Protein AF-A0A3S1UJZ9-F1 (afdb_monomer)

pLDDT: mean 85.03, std 18.76, range [37.75, 98.81]

Secondary structure (DSSP, 8-state):
-HHHHHHHHHHHHHHHHTT------PPPEEEEEEEHHHHHHHHHHHTSTTEEEEEEE-TT--TTT----HHHHHHHHH-SEEEE--TT--TTHHHHHHHHT--SEEEETTTT--PEEPPGGGS-GGGGSSTTPPPEE--GGGSHHHHHHHT-

Sequence (152 aa):
MLKSFRAALAMSVITLSAFATSSAFAAPLKVVASFTVIADFAKNVGGGDRVNITTIVGPDGDAHVYEPSPADAVAMAKADVVLVNGLHFEGFLQRLVDASATKAAIVTLTKGVMPIDFKPEFADADAAEGAGKTVTDPHAFQSIANARIYVK

Radius of gyration: 24.9 Å; Cα contacts (8 Å, |Δi|>4): 204; chains: 1; bounding box: 93×28×45 Å

Solvent-accessible surface area (backbone atoms only — not comparable to full-atom values): 8962 Å² total; per-residue (Å²): 115,72,68,61,54,51,52,53,52,53,50,54,52,54,58,54,62,72,64,61,69,74,81,76,76,74,78,48,46,34,33,34,17,54,30,53,71,61,36,51,50,50,46,65,72,45,67,53,81,52,42,44,78,47,57,67,30,48,86,97,52,59,54,71,78,48,76,85,51,76,66,50,27,54,49,46,42,66,22,59,31,35,41,36,61,42,69,74,41,55,71,48,48,68,65,44,48,63,73,24,65,43,82,35,52,76,43,55,37,48,69,87,58,85,78,50,64,53,54,79,93,75,49,57,78,78,65,60,80,55,83,90,58,76,52,59,53,50,68,54,70,81,36,70,77,43,40,55,54,55,73,106

Foldseek 3Di:
DVVVVVVVVVVVVVVVVVPPPPPPDDQAAQEEEAADVLLVLCCVLCPPRNHDYDYQQYPPGQQLPDDGDPVLLVSQQPHQAYEYQDLCRRVCPVVSCVSSVHPHHYDHQCVPPDWDFDDPVPDPPVNVPPPPDTRTDSVQVVDPVSSVSSND

Structure (mmCIF, N/CA/C/O backbone):
data_AF-A0A3S1UJZ9-F1
#
_entry.id   AF-A0A3S1UJZ9-F1
#
loop_
_atom_site.group_PDB
_atom_site.id
_atom_site.type_symbol
_atom_site.label_atom_id
_atom_site.label_alt_id
_atom_site.label_comp_id
_atom_site.label_asym_id
_atom_site.label_entity_id
_atom_site.label_seq_id
_atom_site.pdbx_PDB_ins_code
_atom_site.Cartn_x
_atom_site.Cartn_y
_atom_site.Cartn_z
_atom_site.occupancy
_atom_site.B_iso_or_equiv
_atom_site.auth_seq_id
_atom_site.auth_comp_id
_atom_site.auth_asym_id
_atom_site.auth_atom_id
_atom_site.pdbx_PDB_model_num
ATOM 1 N N . MET A 1 1 ? -67.547 -0.230 22.290 1.00 54.31 1 MET A N 1
ATOM 2 C CA . MET A 1 1 ? -66.925 -0.155 20.946 1.00 54.31 1 MET A CA 1
ATOM 3 C C . MET A 1 1 ? -65.695 0.762 20.891 1.00 54.31 1 MET A C 1
ATOM 5 O O . MET A 1 1 ? -64.687 0.333 20.353 1.00 54.31 1 MET A O 1
ATOM 9 N N . LEU A 1 2 ? -65.693 1.957 21.507 1.00 53.31 2 LEU A N 1
ATOM 10 C CA . LEU A 1 2 ? -64.523 2.868 21.488 1.00 53.31 2 LEU A CA 1
ATOM 11 C C . LEU A 1 2 ? -63.249 2.350 22.202 1.00 53.31 2 LEU A C 1
ATOM 13 O O . LEU A 1 2 ? -62.140 2.691 21.801 1.00 53.31 2 LEU A O 1
ATOM 17 N N . LYS A 1 3 ? -63.378 1.528 23.256 1.00 46.38 3 LYS A N 1
ATOM 18 C CA . LYS A 1 3 ? -62.222 0.972 23.998 1.00 46.38 3 LYS A CA 1
ATOM 19 C C . LYS A 1 3 ? -61.461 -0.096 23.196 1.00 46.38 3 LYS A C 1
ATOM 21 O O . LYS A 1 3 ? -60.239 -0.140 23.252 1.00 46.38 3 LYS A O 1
ATOM 26 N N . SER A 1 4 ? -62.176 -0.884 22.394 1.00 49.41 4 SER A N 1
ATOM 27 C CA . SER A 1 4 ? -61.616 -1.912 21.506 1.00 49.41 4 SER A CA 1
ATOM 28 C C . SER A 1 4 ? -60.844 -1.293 20.331 1.00 49.41 4 SER A C 1
ATOM 30 O O . SER A 1 4 ? -59.789 -1.792 19.957 1.00 49.41 4 SER A O 1
ATOM 32 N N . PHE A 1 5 ? -61.316 -0.149 19.817 1.00 53.28 5 PHE A N 1
ATOM 33 C CA . PHE A 1 5 ? -60.629 0.634 18.779 1.00 53.28 5 PHE A CA 1
ATOM 34 C C . PHE A 1 5 ? -59.317 1.262 19.275 1.00 53.28 5 PHE A C 1
ATOM 36 O O . PHE A 1 5 ? -58.331 1.298 18.546 1.00 53.28 5 PHE A O 1
ATOM 43 N N . ARG A 1 6 ? -59.275 1.712 20.537 1.00 55.06 6 ARG A N 1
ATOM 44 C CA . ARG A 1 6 ? -58.051 2.236 21.170 1.00 55.06 6 ARG A CA 1
ATOM 45 C C . ARG A 1 6 ? -56.992 1.156 21.400 1.00 55.06 6 ARG A C 1
ATOM 47 O O . ARG A 1 6 ? -55.812 1.432 21.220 1.00 55.06 6 ARG A O 1
ATOM 54 N N . ALA A 1 7 ? -57.410 -0.059 21.754 1.00 53.81 7 ALA A N 1
ATOM 55 C CA . ALA A 1 7 ? -56.503 -1.193 21.927 1.00 53.81 7 ALA A CA 1
ATOM 56 C C . ALA A 1 7 ? -55.904 -1.664 20.589 1.00 53.81 7 ALA A C 1
ATOM 58 O O . ALA A 1 7 ? -54.701 -1.892 20.513 1.00 53.81 7 ALA A O 1
ATOM 59 N N . ALA A 1 8 ? -56.711 -1.724 19.523 1.00 55.88 8 ALA A N 1
ATOM 60 C CA . ALA A 1 8 ? -56.238 -2.071 18.180 1.00 55.88 8 ALA A CA 1
ATOM 61 C C . ALA A 1 8 ? -55.262 -1.023 17.607 1.00 55.88 8 ALA A C 1
ATOM 63 O O . ALA A 1 8 ? -54.250 -1.382 17.009 1.00 55.88 8 ALA A O 1
ATOM 64 N N . LEU A 1 9 ? -55.514 0.269 17.852 1.00 57.38 9 LEU A N 1
ATOM 65 C CA . LEU A 1 9 ? -54.615 1.350 17.437 1.00 57.38 9 LEU A CA 1
ATOM 66 C C . LEU A 1 9 ? -53.293 1.338 18.227 1.00 57.38 9 LEU A C 1
ATOM 68 O O . LEU A 1 9 ? -52.231 1.514 17.640 1.00 57.38 9 LEU A O 1
ATOM 72 N N . ALA A 1 10 ? -53.338 1.065 19.536 1.00 56.09 10 ALA A N 1
ATOM 73 C CA . ALA A 1 10 ? -52.137 0.938 20.364 1.00 56.09 10 ALA A CA 1
ATOM 74 C C . ALA A 1 10 ? -51.279 -0.283 19.976 1.00 56.09 10 ALA A C 1
ATOM 76 O O . ALA A 1 10 ? -50.056 -0.177 19.935 1.00 56.09 10 ALA A O 1
ATOM 77 N N . MET A 1 11 ? -51.902 -1.414 19.620 1.00 55.88 11 MET A N 1
ATOM 78 C CA . MET A 1 11 ? -51.185 -2.592 19.110 1.00 55.88 11 MET A CA 1
ATOM 79 C C . MET A 1 11 ? -50.560 -2.341 17.734 1.00 55.88 11 MET A C 1
ATOM 81 O O . MET A 1 11 ? -49.417 -2.734 17.523 1.00 55.88 11 MET A O 1
ATOM 85 N N . SER A 1 12 ? -51.253 -1.624 16.841 1.00 55.59 12 SER A N 1
ATOM 86 C CA . SER A 1 12 ? -50.741 -1.294 15.504 1.00 55.59 12 SER A CA 1
ATOM 87 C C . SER A 1 12 ? -49.534 -0.345 15.534 1.00 55.59 12 SER A C 1
ATOM 89 O O . SER A 1 12 ? -48.662 -0.443 14.671 1.00 55.59 12 SER A O 1
ATOM 91 N N . VAL A 1 13 ? -49.458 0.555 16.523 1.00 56.97 13 VAL A N 1
ATOM 92 C CA . VAL A 1 13 ? -48.321 1.478 16.712 1.00 56.97 13 VAL A CA 1
ATOM 93 C C . VAL A 1 13 ? -47.091 0.752 17.270 1.00 56.97 13 VAL A C 1
ATOM 95 O O . VAL A 1 13 ? -45.978 1.045 16.844 1.00 56.97 13 VAL A O 1
ATOM 98 N N . ILE A 1 14 ? -47.278 -0.234 18.156 1.00 57.53 14 ILE A N 1
ATOM 99 C CA . ILE A 1 14 ? -46.183 -1.043 18.724 1.00 57.53 14 ILE A CA 1
ATOM 100 C C . ILE A 1 14 ? -45.584 -1.996 17.674 1.00 57.53 14 ILE A C 1
ATOM 102 O O . ILE A 1 14 ? -44.373 -2.200 17.639 1.00 57.53 14 ILE A O 1
ATOM 106 N N . THR A 1 15 ? -46.400 -2.543 16.769 1.00 57.53 15 THR A N 1
ATOM 107 C CA . THR A 1 15 ? -45.895 -3.366 15.655 1.00 57.53 15 THR A CA 1
ATOM 108 C C . THR A 1 15 ? -45.156 -2.556 14.590 1.00 57.53 15 THR A C 1
ATOM 110 O O . THR A 1 15 ? -44.245 -3.088 13.961 1.00 57.53 15 THR A O 1
ATOM 113 N N . LEU A 1 16 ? -45.497 -1.276 14.396 1.00 54.19 16 LEU A N 1
ATOM 114 C CA . LEU A 1 16 ? -44.831 -0.425 13.402 1.00 54.19 16 LEU A CA 1
ATOM 115 C C . LEU A 1 16 ? -43.482 0.119 13.905 1.00 54.19 16 LEU A C 1
ATOM 117 O O . LEU A 1 16 ? -42.558 0.283 13.114 1.00 54.19 16 LEU A O 1
ATOM 121 N N . SER A 1 17 ? -43.327 0.332 15.215 1.00 55.72 17 SER A N 1
ATOM 122 C CA . SER A 1 17 ? -42.049 0.732 15.823 1.00 55.72 17 SER A CA 1
ATOM 123 C C . SER A 1 17 ? -41.054 -0.424 15.976 1.00 55.72 17 SER A C 1
ATOM 125 O O . SER A 1 17 ? -39.850 -0.186 15.936 1.00 55.72 17 SER A O 1
ATOM 127 N N . ALA A 1 18 ? -41.520 -1.676 16.061 1.00 55.09 18 ALA A N 1
ATOM 128 C CA . ALA A 1 18 ? -40.656 -2.863 16.026 1.00 55.09 18 ALA A CA 1
ATOM 129 C C . ALA A 1 18 ? -40.087 -3.170 14.623 1.00 55.09 18 ALA A C 1
ATOM 131 O O . ALA A 1 18 ? -39.100 -3.892 14.504 1.00 55.09 18 ALA A O 1
ATOM 132 N N . PHE A 1 19 ? -40.687 -2.605 13.567 1.00 54.25 19 PHE A N 1
ATOM 133 C CA . PHE A 1 19 ? -40.229 -2.721 12.176 1.00 54.25 19 PHE A CA 1
ATOM 134 C C . PHE A 1 19 ? -39.363 -1.547 11.707 1.00 54.25 19 PHE A C 1
ATOM 136 O O . PHE A 1 19 ? -38.951 -1.518 10.547 1.00 54.25 19 PHE A O 1
ATOM 143 N N . ALA A 1 20 ? -39.029 -0.604 12.595 1.00 55.59 20 ALA A N 1
ATOM 144 C CA . ALA A 1 20 ? -37.932 0.325 12.365 1.00 55.59 20 ALA A CA 1
ATOM 145 C C . ALA A 1 20 ? -36.615 -0.456 12.468 1.00 55.59 20 ALA A C 1
ATOM 147 O O . ALA A 1 20 ? -35.899 -0.393 13.466 1.00 55.59 20 ALA A O 1
ATOM 148 N N . THR A 1 21 ? -36.325 -1.252 11.438 1.00 58.53 21 THR A N 1
ATOM 149 C CA . THR A 1 21 ? -35.035 -1.895 11.235 1.00 58.53 21 THR A CA 1
ATOM 150 C C . THR A 1 21 ? -33.980 -0.810 11.339 1.00 58.53 21 THR A C 1
ATOM 152 O O . THR A 1 21 ? -33.879 0.051 10.462 1.00 58.53 21 THR A O 1
ATOM 155 N N . SER A 1 22 ? -33.219 -0.813 12.432 1.00 57.47 22 SER A N 1
ATOM 156 C CA . SER A 1 22 ? -31.984 -0.053 12.504 1.00 57.47 22 SER A CA 1
ATOM 157 C C . SER A 1 22 ? -31.157 -0.489 11.304 1.00 57.47 22 SER A C 1
ATOM 159 O O . SER A 1 22 ? -30.709 -1.633 11.243 1.00 57.47 22 SER A O 1
ATOM 161 N N . SER A 1 23 ? -31.022 0.389 10.312 1.00 59.53 23 SER A N 1
ATOM 162 C CA . SER A 1 23 ? -30.073 0.188 9.228 1.00 59.53 23 SER A CA 1
ATOM 163 C C . SER A 1 23 ? -28.695 0.284 9.866 1.00 59.53 23 SER A C 1
ATOM 165 O O . SER A 1 23 ? -28.130 1.369 9.983 1.00 59.53 23 SER A O 1
ATOM 167 N N . ALA A 1 24 ? -28.205 -0.838 10.392 1.00 61.78 24 ALA A N 1
ATOM 168 C CA . ALA A 1 24 ? -26.867 -0.948 10.928 1.00 61.78 24 ALA A CA 1
ATOM 169 C C . ALA A 1 24 ? -25.908 -0.772 9.751 1.00 61.78 24 ALA A C 1
ATOM 171 O O . ALA A 1 24 ? -25.655 -1.705 8.990 1.00 61.78 24 ALA A O 1
ATOM 172 N N . PHE A 1 25 ? -25.427 0.454 9.559 1.00 69.06 25 PHE A N 1
ATOM 173 C CA . PHE A 1 25 ? -24.311 0.701 8.665 1.00 69.06 25 PHE A CA 1
ATOM 174 C C . PHE A 1 25 ? -23.097 -0.005 9.261 1.00 69.06 25 PHE A C 1
ATOM 176 O O . PHE A 1 25 ? -22.639 0.342 10.351 1.00 69.06 25 PHE A O 1
ATOM 183 N N . ALA A 1 26 ? -22.621 -1.041 8.572 1.00 78.50 26 ALA A N 1
ATOM 184 C CA . ALA A 1 26 ? -21.365 -1.680 8.921 1.00 78.50 26 ALA A CA 1
ATOM 185 C C . ALA A 1 26 ? -20.246 -0.630 8.882 1.00 78.50 26 ALA A C 1
ATOM 187 O O . ALA A 1 26 ? -20.239 0.242 8.009 1.00 78.50 26 ALA A O 1
ATOM 188 N N . ALA A 1 27 ? -19.317 -0.709 9.836 1.00 88.25 27 ALA A N 1
ATOM 189 C CA . ALA A 1 27 ? -18.144 0.151 9.818 1.00 88.25 27 ALA A CA 1
ATOM 190 C C . ALA A 1 27 ? -17.366 -0.062 8.501 1.00 88.25 27 ALA A C 1
ATOM 192 O O . ALA A 1 27 ? -17.263 -1.210 8.055 1.00 88.25 27 ALA A O 1
ATOM 193 N N . PRO A 1 28 ? -16.817 1.002 7.885 1.00 93.44 28 PRO A N 1
ATOM 194 C CA . PRO A 1 28 ? -16.025 0.867 6.669 1.00 93.44 28 PRO A CA 1
ATOM 195 C C . PRO A 1 28 ? -14.812 -0.039 6.896 1.00 93.44 28 PRO A C 1
ATOM 197 O O . PRO A 1 28 ? -14.140 0.070 7.925 1.00 93.44 28 PRO A O 1
ATOM 200 N N . LEU A 1 29 ? -14.508 -0.889 5.917 1.00 96.06 29 LEU A N 1
ATOM 201 C CA . LEU A 1 29 ? -13.326 -1.747 5.930 1.00 96.06 29 LEU A CA 1
ATOM 202 C C . LEU A 1 29 ? -12.065 -0.878 5.878 1.00 96.06 29 LEU A C 1
ATOM 204 O O . LEU A 1 29 ? -11.923 -0.054 4.973 1.00 96.06 29 LEU A O 1
ATOM 208 N N . LYS A 1 30 ? -11.135 -1.056 6.816 1.00 97.81 30 LYS A N 1
ATOM 209 C CA . LYS A 1 30 ? -9.863 -0.327 6.829 1.00 97.81 30 LYS A CA 1
ATOM 210 C C . LYS A 1 30 ? -8.892 -0.993 5.870 1.00 97.81 30 LYS A C 1
ATOM 212 O O . LYS A 1 30 ? -8.344 -2.058 6.151 1.00 97.81 30 LYS A O 1
ATOM 217 N N . VAL A 1 31 ? -8.676 -0.343 4.739 1.00 98.50 31 VAL A N 1
ATOM 218 C CA . VAL A 1 31 ? -7.782 -0.799 3.682 1.00 98.50 31 VAL A CA 1
ATOM 219 C C . VAL A 1 31 ? -6.504 0.023 3.758 1.00 98.50 31 VAL A C 1
ATOM 221 O O . VAL A 1 31 ? -6.553 1.249 3.741 1.00 98.50 31 VAL A O 1
ATOM 224 N N . VAL A 1 32 ? -5.353 -0.633 3.808 1.00 98.81 32 VAL A N 1
ATOM 225 C CA . VAL A 1 32 ? -4.075 0.025 3.525 1.00 98.81 32 VAL A CA 1
ATOM 226 C C . VAL A 1 32 ? -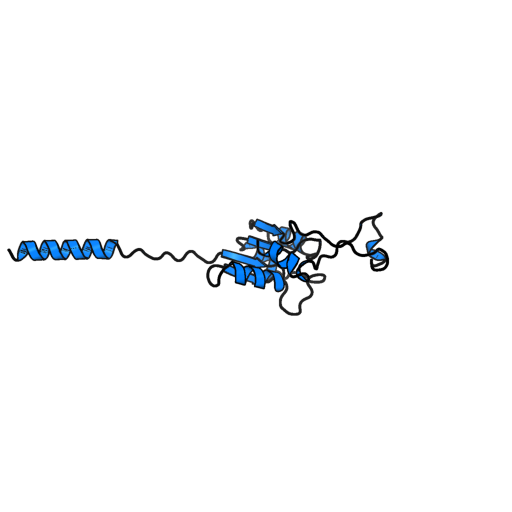3.663 -0.331 2.106 1.00 98.81 32 VAL A C 1
ATOM 228 O O . VAL A 1 32 ? -3.683 -1.496 1.733 1.00 98.81 32 VAL A O 1
ATOM 231 N N . ALA A 1 33 ? -3.296 0.663 1.312 1.00 98.75 33 ALA A N 1
ATOM 232 C CA . ALA A 1 33 ? -2.761 0.496 -0.030 1.00 98.75 33 ALA A CA 1
ATOM 233 C C . ALA A 1 33 ? -1.309 0.981 -0.051 1.00 98.75 33 ALA A C 1
ATOM 235 O O . ALA A 1 33 ? -1.012 2.066 0.452 1.00 98.75 33 ALA A O 1
ATOM 236 N N . SER A 1 34 ? -0.397 0.197 -0.626 1.00 98.69 34 SER A N 1
ATOM 237 C CA . SER A 1 34 ? 1.024 0.557 -0.641 1.00 98.69 34 SER A CA 1
ATOM 238 C C . SER A 1 34 ? 1.321 1.852 -1.402 1.00 98.69 34 SER A C 1
ATOM 240 O O . SER A 1 34 ? 2.193 2.600 -0.979 1.00 98.69 34 SER A O 1
ATOM 242 N N . PHE A 1 35 ? 0.589 2.165 -2.474 1.00 98.75 35 PHE A N 1
ATOM 243 C CA . PHE A 1 35 ? 0.761 3.406 -3.235 1.00 98.75 35 PHE A CA 1
ATOM 244 C C . PHE A 1 35 ? -0.525 3.835 -3.955 1.00 98.75 35 PHE A C 1
ATOM 246 O O . PHE A 1 35 ? -1.538 3.130 -3.958 1.00 98.75 35 PHE A O 1
ATOM 253 N N . THR A 1 36 ? -0.484 5.016 -4.567 1.00 98.31 36 THR A N 1
ATOM 254 C CA . THR A 1 36 ? -1.657 5.726 -5.100 1.00 98.31 36 THR A CA 1
ATOM 255 C C . THR A 1 36 ? -2.452 4.975 -6.166 1.00 98.31 36 THR A C 1
ATOM 257 O O . THR A 1 36 ? -3.679 5.009 -6.114 1.00 98.31 36 THR A O 1
ATOM 260 N N . VAL A 1 37 ? -1.809 4.271 -7.104 1.00 98.31 37 VAL A N 1
ATOM 261 C CA . VAL A 1 37 ? -2.531 3.595 -8.203 1.00 98.31 37 VAL A CA 1
ATOM 262 C C . VAL A 1 37 ? -3.442 2.497 -7.661 1.00 98.31 37 VAL A C 1
ATOM 264 O O . VAL A 1 37 ? -4.627 2.446 -7.985 1.00 98.31 37 VAL A O 1
ATOM 267 N N . ILE A 1 38 ? -2.924 1.641 -6.779 1.00 98.38 38 ILE A N 1
ATOM 268 C CA . ILE A 1 38 ? -3.735 0.561 -6.208 1.00 98.38 38 ILE A CA 1
ATOM 269 C C . ILE A 1 38 ? -4.720 1.074 -5.150 1.00 98.38 38 ILE A C 1
ATOM 271 O O . ILE A 1 38 ? -5.762 0.455 -4.942 1.00 98.38 38 ILE A O 1
ATOM 275 N N . ALA A 1 39 ? -4.437 2.222 -4.523 1.00 98.19 39 ALA A N 1
ATOM 276 C CA . ALA A 1 39 ? -5.406 2.919 -3.683 1.00 98.19 39 ALA A CA 1
ATOM 277 C C . ALA A 1 39 ? -6.617 3.388 -4.508 1.00 98.19 39 ALA A C 1
ATOM 279 O O . ALA A 1 39 ? -7.758 3.218 -4.077 1.00 98.19 39 ALA A O 1
ATOM 280 N N . ASP A 1 40 ? -6.390 3.920 -5.712 1.00 97.94 40 ASP A N 1
ATOM 281 C CA . ASP A 1 40 ? -7.471 4.322 -6.614 1.00 97.94 40 ASP A CA 1
ATOM 282 C C . ASP A 1 40 ? -8.282 3.116 -7.112 1.00 97.94 40 ASP A C 1
ATOM 284 O O . ASP A 1 40 ? -9.515 3.139 -7.089 1.00 97.94 40 ASP A O 1
ATOM 288 N N . PHE A 1 41 ? -7.621 2.007 -7.454 1.00 97.94 41 PHE A N 1
ATOM 289 C CA . PHE A 1 41 ? -8.308 0.749 -7.766 1.00 97.94 41 PHE A CA 1
ATOM 290 C C . PHE A 1 41 ? -9.200 0.280 -6.613 1.00 97.94 41 PHE A C 1
ATOM 292 O O . PHE A 1 41 ? -10.383 0.001 -6.818 1.00 97.94 41 PHE A O 1
ATOM 299 N N . ALA A 1 42 ? -8.668 0.258 -5.389 1.00 97.25 42 ALA A N 1
ATOM 300 C CA . ALA A 1 42 ? -9.422 -0.131 -4.203 1.00 97.25 42 ALA A CA 1
ATOM 301 C C . ALA A 1 42 ? -10.625 0.788 -3.951 1.00 97.25 42 ALA A C 1
ATOM 303 O O . ALA A 1 42 ? -11.699 0.310 -3.589 1.00 97.25 42 ALA A O 1
ATOM 304 N N . LYS A 1 43 ? -10.475 2.097 -4.185 1.00 96.12 43 LYS A N 1
ATOM 305 C CA . LYS A 1 43 ? -11.560 3.077 -4.054 1.00 96.12 43 LYS A CA 1
ATOM 306 C C . LYS A 1 43 ? -12.684 2.815 -5.056 1.00 96.12 43 LYS A C 1
ATOM 308 O O . LYS A 1 43 ? -13.855 2.835 -4.675 1.00 96.12 43 LYS A O 1
ATOM 313 N N . ASN A 1 44 ? -12.331 2.548 -6.315 1.00 96.19 44 ASN A N 1
ATOM 314 C CA . ASN A 1 44 ? -13.296 2.254 -7.374 1.00 96.19 44 ASN A CA 1
ATOM 315 C C . ASN A 1 44 ? -14.039 0.932 -7.124 1.00 96.19 44 ASN A C 1
ATOM 317 O O . ASN A 1 44 ? -15.256 0.880 -7.286 1.00 96.19 44 ASN A O 1
ATOM 321 N N . VAL A 1 45 ? -13.343 -0.116 -6.669 1.00 96.38 45 VAL A N 1
ATOM 322 C CA . VAL A 1 45 ? -13.961 -1.415 -6.336 1.00 96.38 45 VAL A CA 1
ATOM 323 C C . VAL A 1 45 ? -14.805 -1.334 -5.060 1.00 96.38 45 VAL A C 1
ATOM 325 O O . VAL A 1 45 ? -15.902 -1.887 -5.001 1.00 96.38 45 VAL A O 1
ATOM 328 N N . GLY A 1 46 ? -14.320 -0.628 -4.037 1.00 92.44 46 GLY A N 1
ATOM 329 C CA . GLY A 1 46 ? -14.986 -0.496 -2.740 1.00 92.44 46 GLY A CA 1
ATOM 330 C C . GLY A 1 46 ? -16.292 0.303 -2.782 1.00 92.44 46 GLY A C 1
ATOM 331 O O . GLY A 1 46 ? -17.118 0.166 -1.881 1.00 92.44 46 GLY A O 1
ATOM 332 N N . GLY A 1 47 ? -16.520 1.098 -3.832 1.00 81.56 47 GLY A N 1
ATOM 333 C CA . GLY A 1 47 ? -17.794 1.783 -4.055 1.00 81.56 47 GLY A CA 1
ATOM 334 C C . GLY A 1 47 ? -18.079 2.917 -3.064 1.00 81.56 47 GLY A C 1
ATOM 335 O O . GLY A 1 47 ? -19.226 3.090 -2.655 1.00 81.56 47 GLY A O 1
ATOM 336 N N . GLY A 1 48 ? -17.053 3.680 -2.668 1.00 73.62 48 GLY A N 1
ATOM 337 C CA . GLY A 1 48 ? -17.186 4.843 -1.778 1.00 73.62 48 GLY A CA 1
ATOM 338 C C . GLY A 1 48 ? -17.066 4.490 -0.292 1.00 73.62 48 GLY A C 1
ATOM 339 O O . GLY A 1 48 ? -16.083 3.877 0.116 1.00 73.62 48 GLY A O 1
ATOM 340 N N . ASP A 1 49 ? -18.070 4.859 0.512 1.00 83.75 49 ASP A N 1
ATOM 341 C CA . ASP A 1 49 ? -18.032 4.874 1.991 1.00 83.75 49 ASP A CA 1
ATOM 342 C C . ASP A 1 49 ? -17.888 3.495 2.668 1.00 83.75 49 ASP A C 1
ATOM 344 O O . ASP A 1 49 ? -17.856 3.397 3.892 1.00 83.75 49 ASP A O 1
ATOM 348 N N . ARG A 1 50 ? -17.816 2.404 1.898 1.00 91.06 50 ARG A N 1
ATOM 349 C CA . ARG A 1 50 ? -17.641 1.041 2.430 1.00 91.06 50 ARG A CA 1
ATOM 350 C C . ARG A 1 50 ? -16.196 0.724 2.792 1.00 91.06 50 ARG A C 1
ATOM 352 O O . ARG A 1 50 ? -15.955 -0.242 3.513 1.00 91.06 50 ARG A O 1
ATOM 359 N N . VAL A 1 51 ? -15.248 1.503 2.279 1.00 95.44 51 VAL A N 1
ATOM 360 C CA . VAL A 1 51 ? -13.816 1.337 2.525 1.00 95.44 51 VAL A CA 1
ATOM 361 C C . VAL A 1 51 ? -13.228 2.644 3.033 1.00 95.44 51 VAL A C 1
ATOM 363 O O . VAL A 1 51 ? -13.517 3.721 2.520 1.00 95.44 51 VAL A O 1
ATOM 366 N N . ASN A 1 52 ? -12.375 2.545 4.042 1.00 96.69 52 ASN A N 1
ATOM 367 C CA . ASN A 1 52 ? -11.521 3.629 4.492 1.00 96.69 52 ASN A CA 1
ATOM 368 C C . ASN A 1 52 ? -10.086 3.302 4.075 1.00 96.69 52 ASN A C 1
ATOM 370 O O . ASN A 1 52 ? -9.474 2.401 4.650 1.00 96.69 52 ASN A O 1
ATOM 374 N N . ILE A 1 53 ? -9.581 3.997 3.054 1.00 97.69 53 ILE A N 1
ATOM 375 C CA . ILE A 1 53 ? -8.286 3.701 2.434 1.00 97.69 53 ILE A CA 1
ATOM 376 C C . ILE A 1 53 ? -7.212 4.630 2.997 1.00 97.69 53 ILE A C 1
ATOM 378 O O . ILE A 1 53 ? -7.320 5.849 2.894 1.00 97.69 53 ILE A O 1
ATOM 382 N N . THR A 1 54 ? -6.155 4.045 3.553 1.00 98.38 54 THR A N 1
ATOM 383 C CA . THR A 1 54 ? -4.903 4.735 3.884 1.00 98.38 54 THR A CA 1
ATOM 384 C C . THR A 1 54 ? -3.846 4.364 2.851 1.00 98.38 54 THR A C 1
ATOM 386 O O . THR A 1 54 ? -3.604 3.181 2.620 1.00 98.38 54 THR A O 1
ATOM 389 N N . THR A 1 55 ? -3.210 5.358 2.239 1.00 98.56 55 THR A N 1
ATOM 390 C CA . THR A 1 55 ? -2.146 5.145 1.249 1.00 98.56 55 THR A CA 1
ATOM 391 C C . THR A 1 55 ? -0.786 5.380 1.897 1.00 98.56 55 THR A C 1
ATOM 393 O O . THR A 1 55 ? -0.590 6.444 2.476 1.00 98.56 55 THR A O 1
ATOM 396 N N . ILE A 1 56 ? 0.135 4.416 1.790 1.00 98.62 56 ILE A N 1
ATOM 397 C CA . ILE A 1 56 ? 1.490 4.520 2.363 1.00 98.62 56 ILE A CA 1
ATOM 398 C C . ILE A 1 56 ? 2.346 5.497 1.545 1.00 98.62 56 ILE A C 1
ATOM 400 O O . ILE A 1 56 ? 2.754 6.549 2.033 1.00 98.62 56 ILE A O 1
ATOM 404 N N . VAL A 1 57 ? 2.560 5.201 0.261 1.00 98.62 57 VAL A N 1
ATOM 405 C CA . VAL A 1 57 ? 3.279 6.094 -0.655 1.00 98.62 57 VAL A CA 1
ATOM 406 C C . VAL A 1 57 ? 2.279 7.030 -1.331 1.00 9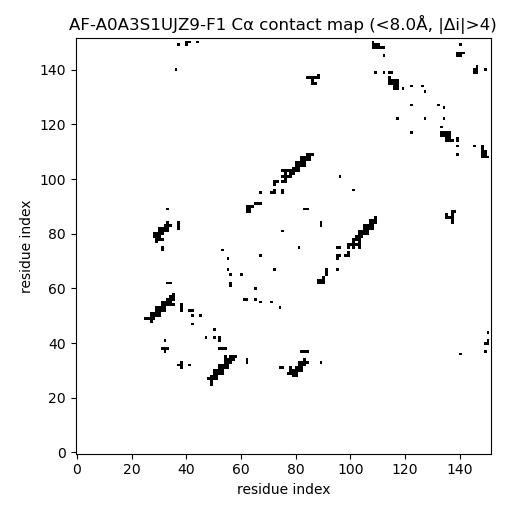8.62 57 VAL A C 1
ATOM 408 O O . VAL A 1 57 ? 1.484 6.612 -2.178 1.00 98.62 57 VAL A O 1
ATOM 411 N N . GLY A 1 58 ? 2.287 8.295 -0.910 1.00 97.94 58 GLY A N 1
ATOM 412 C CA . GLY A 1 58 ? 1.383 9.333 -1.406 1.00 97.94 58 GLY A CA 1
ATOM 413 C C . GLY A 1 58 ? 1.663 9.788 -2.849 1.00 97.94 58 GLY A C 1
ATOM 414 O O . GLY A 1 58 ? 2.580 9.284 -3.499 1.00 97.94 58 GLY A O 1
ATOM 415 N N . PRO A 1 59 ? 0.863 10.741 -3.369 1.00 97.50 59 PRO A N 1
ATOM 416 C CA . PRO A 1 59 ? 1.089 11.349 -4.681 1.00 97.50 59 PRO A CA 1
ATOM 417 C C . PRO A 1 59 ? 2.514 11.880 -4.822 1.00 97.50 59 PRO A C 1
ATOM 419 O O . PRO A 1 59 ? 3.078 12.389 -3.856 1.00 97.50 59 PRO A O 1
ATOM 422 N N . ASP A 1 60 ? 3.077 11.731 -6.020 1.00 96.25 60 ASP A N 1
ATOM 423 C CA . ASP A 1 60 ? 4.444 12.137 -6.377 1.00 96.25 60 ASP A CA 1
ATOM 424 C C . ASP A 1 60 ? 5.570 11.458 -5.564 1.00 96.25 60 ASP A C 1
ATOM 426 O O . ASP A 1 60 ? 6.743 11.783 -5.737 1.00 96.25 60 ASP A O 1
ATOM 430 N N . GLY A 1 61 ? 5.237 10.489 -4.701 1.00 96.56 61 GLY A N 1
ATOM 431 C CA . GLY A 1 61 ? 6.198 9.669 -3.969 1.00 96.56 61 GLY A CA 1
ATOM 432 C C . GLY A 1 61 ? 6.702 8.482 -4.790 1.00 96.56 61 GLY A C 1
ATOM 433 O O . GLY A 1 61 ? 5.935 7.826 -5.496 1.00 96.56 61 GLY A O 1
ATOM 434 N N . ASP A 1 62 ? 7.990 8.171 -4.652 1.00 97.50 62 ASP A N 1
ATOM 435 C CA . ASP A 1 62 ? 8.610 6.998 -5.267 1.00 97.50 62 ASP A CA 1
ATOM 436 C C . ASP A 1 62 ? 8.595 5.806 -4.300 1.00 97.50 62 ASP A C 1
ATOM 438 O O . ASP A 1 62 ? 9.229 5.833 -3.245 1.00 97.50 62 ASP A O 1
ATOM 442 N N . ALA A 1 63 ? 7.867 4.751 -4.670 1.00 96.69 63 ALA A N 1
ATOM 443 C CA . ALA A 1 63 ? 7.709 3.551 -3.856 1.00 96.69 63 ALA A CA 1
ATOM 444 C C . ALA A 1 63 ? 8.979 2.690 -3.767 1.00 96.69 63 ALA A C 1
ATOM 446 O O . ALA A 1 63 ? 9.116 1.935 -2.803 1.00 96.69 63 ALA A O 1
ATOM 447 N N . HIS A 1 64 ? 9.910 2.817 -4.718 1.00 96.94 64 HIS A N 1
ATOM 448 C CA . HIS A 1 64 ? 11.149 2.034 -4.726 1.00 96.94 64 HIS A CA 1
ATOM 449 C C . HIS A 1 64 ? 12.115 2.477 -3.630 1.00 96.94 64 HIS A C 1
ATOM 451 O O . HIS A 1 64 ? 12.794 1.649 -3.025 1.00 96.94 64 HIS A O 1
ATOM 457 N N . VAL A 1 65 ? 12.151 3.781 -3.347 1.00 96.56 65 VAL A N 1
ATOM 458 C CA . VAL A 1 65 ? 13.062 4.392 -2.361 1.00 96.56 65 VAL A CA 1
ATOM 459 C C . VAL A 1 65 ? 12.352 4.852 -1.089 1.00 96.56 65 VAL A C 1
ATOM 461 O O . VAL A 1 65 ? 12.975 5.455 -0.216 1.00 96.56 65 VAL A O 1
ATOM 464 N N . TYR A 1 66 ? 11.050 4.591 -0.973 1.00 98.06 66 TYR A N 1
ATOM 465 C CA . TYR A 1 66 ? 10.258 5.037 0.164 1.00 98.06 66 TYR A CA 1
ATOM 466 C C . TYR A 1 66 ? 10.727 4.409 1.481 1.00 98.06 66 TYR A C 1
ATOM 468 O O . TYR A 1 66 ? 10.942 3.196 1.584 1.00 98.06 66 TYR A O 1
ATOM 476 N N . GLU A 1 67 ? 10.801 5.238 2.521 1.00 97.69 67 GLU A N 1
ATOM 477 C CA . GLU A 1 67 ? 11.079 4.809 3.886 1.00 97.69 67 GLU A CA 1
ATOM 478 C C . GLU A 1 67 ? 9.837 5.026 4.769 1.00 97.69 67 GLU A C 1
ATOM 480 O O . GLU A 1 67 ? 9.440 6.173 4.990 1.00 97.69 67 GLU A O 1
ATOM 485 N N . PRO A 1 68 ? 9.209 3.947 5.279 1.00 98.12 68 PRO A N 1
ATOM 486 C CA . PRO A 1 68 ? 8.015 4.064 6.105 1.00 98.12 68 PRO A CA 1
ATOM 487 C C . PRO A 1 68 ? 8.233 4.842 7.398 1.00 98.12 68 PRO A C 1
ATOM 489 O O . PRO A 1 68 ? 9.184 4.617 8.147 1.00 98.12 68 PRO A O 1
ATOM 492 N N . SER A 1 69 ? 7.272 5.703 7.703 1.00 98.06 69 SER A N 1
ATOM 493 C CA . SER A 1 69 ? 7.169 6.420 8.963 1.00 98.06 69 SER A CA 1
ATOM 494 C C . SER A 1 69 ? 6.574 5.536 10.075 1.00 98.06 69 SER A C 1
ATOM 496 O O . SER A 1 69 ? 5.892 4.539 9.813 1.00 98.06 69 SER A O 1
ATOM 498 N N . PRO A 1 70 ? 6.715 5.926 11.355 1.00 98.38 70 PRO A N 1
ATOM 499 C CA . PRO A 1 70 ? 5.988 5.273 12.445 1.00 98.38 70 PRO A CA 1
ATOM 500 C C . PRO A 1 70 ? 4.459 5.296 12.267 1.00 98.38 70 PRO A C 1
ATOM 502 O O . PRO A 1 70 ? 3.769 4.395 12.746 1.00 98.38 70 PRO A O 1
ATOM 505 N N . ALA A 1 71 ? 3.914 6.304 11.575 1.00 98.50 71 ALA A N 1
ATOM 506 C CA . ALA A 1 71 ? 2.482 6.387 11.299 1.00 98.50 71 ALA A CA 1
ATOM 507 C C . ALA A 1 71 ? 2.019 5.271 10.348 1.00 98.50 71 ALA A C 1
ATOM 509 O O . ALA A 1 71 ? 0.929 4.731 10.539 1.00 98.50 71 ALA A O 1
ATOM 510 N N . ASP A 1 72 ? 2.868 4.859 9.405 1.00 98.69 72 ASP A N 1
ATOM 511 C CA . ASP A 1 72 ? 2.588 3.750 8.489 1.00 98.69 72 ASP A CA 1
ATOM 512 C C . ASP A 1 72 ? 2.500 2.421 9.235 1.00 98.69 72 ASP A C 1
ATOM 514 O O . ASP A 1 72 ? 1.594 1.625 8.992 1.00 98.69 72 ASP A O 1
ATOM 518 N N . ALA A 1 73 ? 3.377 2.201 10.220 1.00 98.62 73 ALA A N 1
ATOM 519 C CA . ALA A 1 73 ? 3.305 1.017 11.073 1.00 98.62 73 ALA A CA 1
ATOM 520 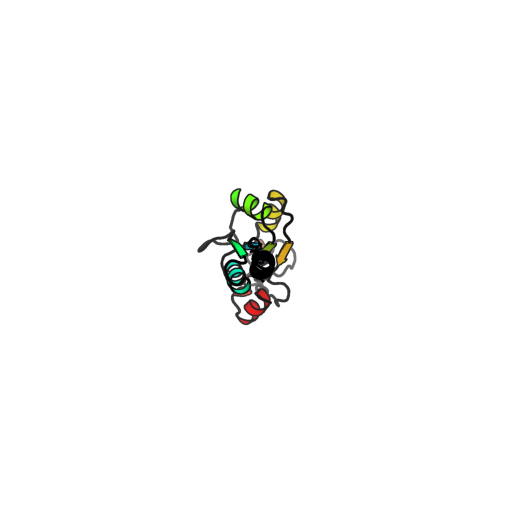C C . ALA A 1 73 ? 1.998 0.990 11.885 1.00 98.62 73 ALA A C 1
ATOM 522 O O . ALA A 1 73 ? 1.352 -0.054 11.997 1.00 98.62 73 ALA A O 1
ATOM 523 N N . VAL A 1 74 ? 1.557 2.144 12.400 1.00 98.62 74 VAL A N 1
ATOM 524 C CA . VAL A 1 74 ? 0.265 2.272 13.095 1.00 98.62 74 VAL A CA 1
ATOM 525 C C . VAL A 1 74 ? -0.912 2.023 12.149 1.00 98.62 74 VAL A C 1
ATOM 527 O O . VAL A 1 74 ? -1.889 1.389 12.557 1.00 98.62 74 VAL A O 1
ATOM 530 N N . ALA A 1 75 ? -0.844 2.504 10.906 1.00 98.69 75 ALA A N 1
ATOM 531 C CA . ALA A 1 75 ? -1.870 2.261 9.897 1.00 98.69 75 ALA A CA 1
ATOM 532 C C . ALA A 1 75 ? -1.968 0.766 9.563 1.00 98.69 75 ALA A C 1
ATOM 534 O O . ALA A 1 75 ? -3.051 0.189 9.646 1.00 98.69 75 ALA A O 1
ATOM 535 N N . MET A 1 76 ? -0.829 0.121 9.300 1.00 98.56 76 MET A N 1
ATOM 536 C CA . MET A 1 76 ? -0.726 -1.316 9.043 1.00 98.56 76 MET A CA 1
ATOM 537 C C . MET A 1 76 ? -1.269 -2.149 10.207 1.00 98.56 76 MET A C 1
ATOM 539 O O . MET A 1 76 ? -2.038 -3.081 9.985 1.00 98.56 76 MET A O 1
ATOM 543 N N . ALA A 1 77 ? -0.939 -1.797 11.453 1.00 98.56 77 ALA A N 1
ATOM 544 C CA . ALA A 1 77 ? -1.416 -2.503 12.645 1.00 98.56 77 ALA A CA 1
ATOM 545 C C . ALA A 1 77 ? -2.945 -2.435 12.826 1.00 98.56 77 ALA A C 1
ATOM 547 O O . ALA A 1 77 ? -3.538 -3.318 13.442 1.00 98.56 77 ALA A O 1
ATOM 548 N N . LYS A 1 78 ? -3.584 -1.377 12.309 1.00 98.38 78 LYS A N 1
ATOM 549 C CA . LYS A 1 78 ? -5.034 -1.136 12.403 1.00 98.38 78 LYS A CA 1
ATOM 550 C C . LYS A 1 78 ? -5.812 -1.572 11.162 1.00 98.38 78 LYS A C 1
ATOM 552 O O . LYS A 1 78 ? -7.037 -1.431 11.171 1.00 98.38 78 LYS A O 1
ATOM 557 N N . ALA A 1 79 ? -5.126 -2.007 10.109 1.00 98.62 79 ALA A N 1
ATOM 558 C CA . ALA A 1 79 ? -5.740 -2.404 8.854 1.00 98.62 79 ALA A CA 1
ATOM 559 C C . ALA A 1 79 ? -6.531 -3.708 9.014 1.00 98.62 79 ALA A C 1
ATOM 561 O O . ALA A 1 79 ? -6.139 -4.594 9.771 1.00 98.62 79 ALA A O 1
ATOM 562 N N . ASP A 1 80 ? -7.612 -3.834 8.251 1.00 98.38 80 ASP A N 1
ATOM 563 C CA . ASP A 1 80 ? -8.313 -5.104 8.063 1.00 98.38 80 ASP A CA 1
ATOM 564 C C . ASP A 1 80 ? -7.707 -5.867 6.868 1.00 98.38 80 ASP A C 1
ATOM 566 O O . ASP A 1 80 ? -7.583 -7.094 6.883 1.00 98.38 80 ASP A O 1
ATOM 570 N N . VAL A 1 81 ? -7.264 -5.131 5.843 1.00 98.50 81 VAL A N 1
ATOM 571 C CA . VAL A 1 81 ? -6.583 -5.658 4.655 1.00 98.50 81 VAL A CA 1
ATOM 572 C C . VAL A 1 81 ? -5.492 -4.695 4.190 1.00 98.50 81 VAL A C 1
ATOM 574 O O . VAL A 1 81 ? -5.653 -3.475 4.251 1.00 98.50 81 VAL A O 1
ATOM 577 N N . VAL A 1 82 ? -4.386 -5.250 3.705 1.00 98.81 82 VAL A N 1
ATOM 578 C CA . VAL A 1 82 ? -3.285 -4.515 3.080 1.00 98.81 82 VAL A CA 1
ATOM 579 C C . VAL A 1 82 ? -3.179 -4.961 1.627 1.00 98.81 82 VAL A C 1
ATOM 581 O O . VAL A 1 82 ? -3.029 -6.147 1.347 1.00 98.81 82 VAL A O 1
ATOM 584 N N . LEU A 1 83 ? -3.245 -4.020 0.696 1.00 98.81 83 LEU A N 1
ATOM 585 C CA . LEU A 1 83 ? -3.082 -4.249 -0.733 1.00 98.81 83 LEU A CA 1
ATOM 586 C C . LEU A 1 83 ? -1.676 -3.827 -1.148 1.00 98.81 83 LEU A C 1
ATOM 588 O O . LEU A 1 83 ? -1.243 -2.716 -0.836 1.00 98.81 83 LEU A O 1
ATOM 592 N N . VAL A 1 84 ? -0.979 -4.712 -1.858 1.00 98.75 84 VAL A N 1
ATOM 593 C CA . VAL A 1 84 ? 0.392 -4.489 -2.333 1.00 98.75 84 VAL A CA 1
ATOM 594 C C . VAL A 1 84 ? 0.520 -4.885 -3.798 1.00 98.75 84 VAL A C 1
ATOM 596 O O . VAL A 1 84 ? -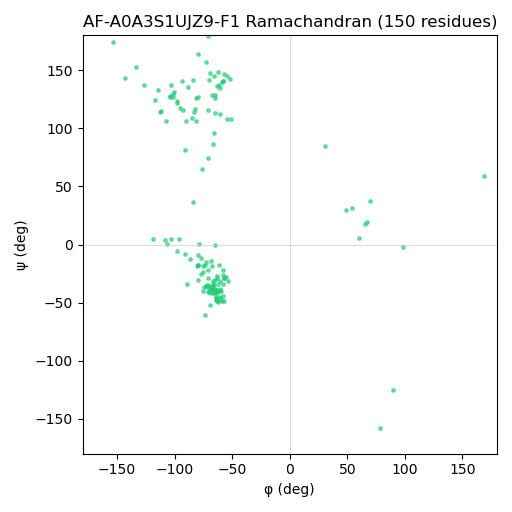0.194 -5.765 -4.285 1.00 98.75 84 VAL A O 1
ATOM 599 N N . ASN A 1 85 ? 1.451 -4.261 -4.509 1.00 98.50 85 ASN A N 1
ATOM 600 C CA . ASN A 1 85 ? 1.782 -4.610 -5.879 1.00 98.50 85 ASN A CA 1
ATOM 601 C C . ASN A 1 85 ? 2.468 -5.976 -5.927 1.00 98.50 85 ASN A C 1
ATOM 603 O O . ASN A 1 85 ? 2.012 -6.861 -6.649 1.00 98.50 85 ASN A O 1
ATOM 607 N N . GLY A 1 86 ? 3.519 -6.179 -5.126 1.00 95.62 86 GLY A N 1
ATOM 608 C CA . GLY A 1 86 ? 4.414 -7.327 -5.266 1.00 95.62 86 GLY A CA 1
ATOM 609 C C . GLY A 1 86 ? 5.417 -7.131 -6.405 1.00 95.62 86 GLY A C 1
ATOM 610 O O . GLY A 1 86 ? 5.721 -5.998 -6.774 1.00 95.62 86 GLY A O 1
ATOM 611 N N . LEU A 1 87 ? 5.964 -8.233 -6.936 1.00 94.75 87 LEU A N 1
ATOM 612 C CA . LEU A 1 87 ? 7.056 -8.213 -7.929 1.00 94.75 87 LEU A CA 1
ATOM 613 C C . LEU A 1 87 ? 8.279 -7.394 -7.470 1.00 94.75 87 LEU A C 1
ATOM 615 O O . LEU A 1 87 ? 8.966 -6.794 -8.282 1.00 94.75 87 LEU A O 1
ATOM 619 N N . HIS A 1 88 ? 8.536 -7.363 -6.159 1.00 92.06 88 HIS A N 1
ATOM 620 C CA . HIS A 1 88 ? 9.599 -6.569 -5.528 1.00 92.06 88 HIS A CA 1
ATOM 621 C C . HIS A 1 88 ? 9.448 -5.038 -5.630 1.00 92.06 88 HIS A C 1
ATOM 623 O O . HIS A 1 88 ? 10.409 -4.331 -5.357 1.00 92.06 88 HIS A O 1
ATOM 629 N N . PHE A 1 89 ? 8.254 -4.517 -5.940 1.00 96.94 89 PHE A N 1
ATOM 630 C CA . PHE A 1 89 ? 8.000 -3.070 -5.987 1.00 96.94 89 PHE A CA 1
ATOM 631 C C . PHE A 1 89 ? 8.201 -2.386 -4.625 1.00 96.94 89 PHE A C 1
ATOM 633 O O . PHE A 1 89 ? 8.907 -1.392 -4.513 1.00 96.94 89 PHE A O 1
ATOM 640 N N . GLU A 1 90 ? 7.608 -2.933 -3.560 1.00 97.75 90 GLU A N 1
ATOM 641 C CA . GLU A 1 90 ? 7.720 -2.373 -2.213 1.00 97.75 90 GLU A CA 1
ATOM 642 C C . GLU A 1 90 ? 8.910 -2.959 -1.439 1.00 97.75 90 GLU A C 1
ATOM 644 O O . GLU A 1 90 ? 8.748 -3.843 -0.591 1.00 97.75 90 GLU A O 1
ATOM 649 N N . GLY A 1 91 ? 10.119 -2.441 -1.675 1.00 96.00 91 GLY A N 1
ATOM 650 C CA . GLY A 1 91 ? 11.338 -2.898 -0.984 1.00 96.00 91 GLY A CA 1
ATOM 651 C C . GLY A 1 91 ? 11.286 -2.782 0.551 1.00 96.00 91 GLY A C 1
ATOM 652 O O . GLY A 1 91 ? 11.987 -3.494 1.274 1.00 96.00 91 GLY A O 1
ATOM 653 N N . PHE A 1 92 ? 10.421 -1.916 1.080 1.00 97.06 92 PHE A N 1
ATOM 654 C CA . PHE A 1 92 ? 10.219 -1.709 2.515 1.00 97.06 92 PHE A CA 1
ATOM 655 C C . PHE A 1 92 ? 9.201 -2.664 3.167 1.00 97.06 92 PHE A C 1
ATOM 657 O O . PHE A 1 92 ? 9.128 -2.716 4.398 1.00 97.06 92 PHE A O 1
ATOM 664 N N . LEU A 1 93 ? 8.407 -3.408 2.384 1.00 97.69 93 LEU A N 1
ATOM 665 C CA . LEU A 1 93 ? 7.181 -4.054 2.867 1.00 97.69 93 LEU A CA 1
ATOM 666 C C . LEU A 1 93 ? 7.420 -5.023 4.026 1.00 97.69 93 LEU A C 1
ATOM 668 O O . LEU A 1 93 ? 6.734 -4.929 5.041 1.00 97.69 93 LEU A O 1
ATOM 672 N N . GLN A 1 94 ? 8.397 -5.928 3.906 1.00 97.12 94 GLN A N 1
ATOM 673 C CA . GLN A 1 94 ? 8.635 -6.950 4.932 1.00 97.12 94 GLN A CA 1
ATOM 674 C C . GLN A 1 94 ? 8.979 -6.320 6.288 1.00 97.12 94 GLN A C 1
ATOM 676 O O . GLN A 1 94 ? 8.381 -6.669 7.302 1.00 97.12 94 GLN A O 1
ATOM 681 N N . ARG A 1 95 ? 9.869 -5.317 6.294 1.00 97.88 95 ARG A N 1
ATOM 682 C CA . ARG A 1 95 ? 10.248 -4.588 7.515 1.00 97.88 95 ARG A CA 1
ATOM 683 C C . ARG A 1 95 ? 9.046 -3.896 8.154 1.00 97.88 95 ARG A C 1
ATOM 685 O O . ARG A 1 95 ? 8.908 -3.908 9.373 1.00 97.88 95 ARG A O 1
ATOM 692 N N . LEU A 1 96 ? 8.169 -3.312 7.337 1.00 98.31 96 LEU A N 1
ATOM 693 C CA . LEU A 1 96 ? 6.966 -2.635 7.817 1.00 98.31 96 LEU A CA 1
ATOM 694 C C . LEU A 1 96 ? 5.926 -3.616 8.385 1.00 98.31 96 LEU A C 1
ATOM 696 O O . LEU A 1 96 ? 5.292 -3.331 9.403 1.00 98.31 96 LEU A O 1
ATOM 700 N N . VAL A 1 97 ? 5.758 -4.784 7.763 1.00 98.25 97 VAL A N 1
ATOM 701 C CA . VAL A 1 97 ? 4.897 -5.862 8.275 1.00 98.25 97 VAL A CA 1
ATOM 702 C C . VAL A 1 97 ? 5.391 -6.335 9.640 1.00 98.25 97 VAL A C 1
ATOM 704 O O . VAL A 1 97 ? 4.600 -6.396 10.583 1.00 98.25 97 VAL A O 1
ATOM 707 N N . ASP A 1 98 ? 6.695 -6.574 9.772 1.00 98.00 98 ASP A N 1
ATOM 708 C CA . ASP A 1 98 ? 7.301 -7.019 11.026 1.00 98.00 98 ASP A CA 1
ATOM 709 C C . ASP A 1 98 ? 7.163 -5.950 12.123 1.00 98.00 98 ASP A C 1
ATOM 711 O O . ASP A 1 98 ? 6.719 -6.248 13.233 1.00 98.00 98 ASP A O 1
ATOM 715 N N . ALA A 1 99 ? 7.461 -4.685 11.802 1.00 98.19 99 ALA A N 1
ATOM 716 C CA . ALA A 1 99 ? 7.377 -3.566 12.743 1.00 98.19 99 ALA A CA 1
ATOM 717 C C . ALA A 1 99 ? 5.941 -3.254 13.198 1.00 98.19 99 ALA A C 1
ATOM 719 O O . ALA A 1 99 ? 5.722 -2.861 14.343 1.00 98.19 99 ALA A O 1
ATOM 720 N N . SER A 1 100 ? 4.955 -3.419 12.312 1.00 98.44 100 SER A N 1
ATOM 721 C CA . SER A 1 100 ? 3.542 -3.177 12.634 1.00 98.44 100 SER A CA 1
ATOM 722 C C . SER A 1 100 ? 2.879 -4.331 13.385 1.00 98.44 100 SER A C 1
ATOM 724 O O . SER A 1 100 ? 1.816 -4.138 13.976 1.00 98.44 100 SER A O 1
ATOM 726 N N . ALA A 1 101 ? 3.467 -5.533 13.340 1.00 98.00 101 ALA A N 1
ATOM 727 C CA . ALA A 1 101 ? 2.874 -6.772 13.844 1.00 98.00 101 ALA A CA 1
ATOM 728 C C . ALA A 1 101 ? 1.425 -7.000 13.358 1.00 98.00 101 ALA A C 1
ATOM 730 O O . ALA A 1 101 ? 0.612 -7.617 14.062 1.00 98.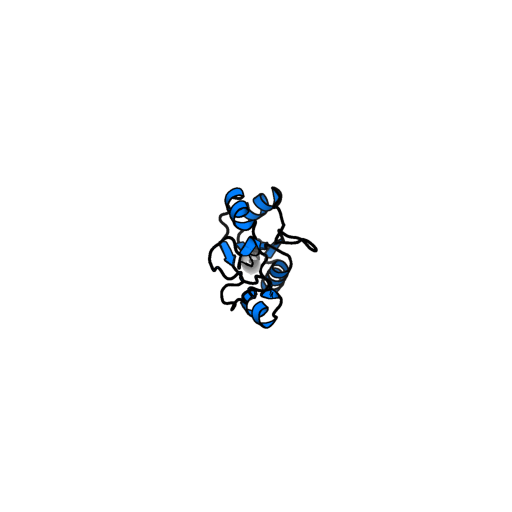00 101 ALA A O 1
ATOM 731 N N . THR A 1 102 ? 1.105 -6.489 12.162 1.00 98.31 102 THR A N 1
ATOM 732 C CA . THR A 1 102 ? -0.249 -6.503 11.606 1.00 98.31 102 THR A CA 1
ATOM 733 C C . THR A 1 102 ? -0.821 -7.918 11.519 1.00 98.31 102 THR A C 1
ATOM 735 O O . THR A 1 102 ? -0.107 -8.902 11.312 1.00 98.31 102 THR A O 1
ATOM 738 N N . LYS A 1 103 ? -2.138 -8.020 11.706 1.00 98.19 103 LYS A N 1
ATOM 739 C CA . LYS A 1 103 ? -2.918 -9.253 11.508 1.00 98.19 103 LYS A CA 1
ATOM 740 C C . LYS A 1 103 ? -3.767 -9.205 10.239 1.00 98.19 103 LYS A C 1
ATOM 742 O O . LYS A 1 103 ? -4.478 -10.166 9.959 1.00 98.19 103 LYS A O 1
ATOM 747 N N . ALA A 1 104 ? -3.695 -8.099 9.501 1.00 98.31 104 ALA A N 1
ATOM 748 C CA . ALA A 1 104 ? -4.410 -7.909 8.254 1.00 98.31 104 ALA A CA 1
ATOM 749 C C . ALA A 1 104 ? -3.972 -8.934 7.204 1.00 98.31 104 ALA A C 1
ATOM 751 O O . ALA A 1 104 ? -2.804 -9.327 7.140 1.00 98.31 104 ALA A O 1
ATOM 752 N N . ALA A 1 105 ? -4.900 -9.319 6.331 1.00 98.06 105 ALA A N 1
ATOM 753 C CA . ALA A 1 105 ? -4.536 -10.073 5.141 1.00 98.06 105 ALA A CA 1
ATOM 754 C C . ALA A 1 105 ? -3.723 -9.174 4.197 1.00 98.06 105 ALA A C 1
ATOM 756 O O . ALA A 1 105 ? -4.168 -8.078 3.858 1.00 98.06 105 ALA A O 1
ATOM 757 N N . ILE A 1 106 ? -2.555 -9.645 3.755 1.00 98.38 106 ILE A N 1
ATOM 758 C CA . ILE A 1 106 ? -1.743 -8.965 2.740 1.00 98.38 106 ILE A CA 1
ATOM 759 C C . ILE A 1 106 ? -2.075 -9.582 1.382 1.00 98.38 106 ILE A C 1
ATOM 761 O O . ILE A 1 106 ? -1.859 -10.775 1.162 1.00 98.38 106 ILE A O 1
ATOM 765 N N . VAL A 1 107 ? -2.619 -8.775 0.476 1.00 98.50 107 VAL A N 1
ATOM 766 C CA . VAL A 1 107 ? -3.097 -9.205 -0.839 1.00 98.50 107 VAL A CA 1
ATOM 767 C C . VAL A 1 107 ? -2.199 -8.624 -1.924 1.00 98.50 107 VAL A C 1
ATOM 769 O O . VAL A 1 107 ? -2.151 -7.413 -2.133 1.00 98.50 107 VAL A O 1
ATOM 772 N N . THR A 1 108 ? -1.502 -9.507 -2.635 1.00 98.50 108 THR A N 1
ATOM 773 C CA . THR A 1 108 ? -0.673 -9.155 -3.792 1.00 98.50 108 THR A CA 1
ATOM 774 C C . THR A 1 108 ? -1.521 -9.058 -5.058 1.00 98.50 108 THR A C 1
ATOM 776 O O . THR A 1 108 ? -2.037 -10.070 -5.537 1.00 98.50 108 THR A O 1
ATOM 779 N N . LEU A 1 109 ? -1.637 -7.856 -5.626 1.00 98.44 109 LEU A N 1
ATOM 780 C CA . LEU A 1 109 ? -2.528 -7.569 -6.758 1.00 98.44 109 LEU A CA 1
ATOM 781 C C . LEU A 1 109 ? -1.974 -8.003 -8.122 1.00 98.44 109 LEU A C 1
ATOM 783 O O . LEU A 1 109 ? -2.731 -8.180 -9.071 1.00 98.44 109 LEU A O 1
ATOM 787 N N . THR A 1 110 ? -0.667 -8.250 -8.220 1.00 98.06 110 THR A N 1
ATOM 788 C CA . THR A 1 110 ? -0.043 -8.816 -9.430 1.00 98.06 110 THR A CA 1
ATOM 789 C C . THR A 1 110 ? -0.235 -10.328 -9.562 1.00 98.06 110 THR A C 1
ATOM 791 O O . THR A 1 110 ? 0.225 -10.929 -10.534 1.00 98.06 110 THR A O 1
ATOM 794 N N . LYS A 1 111 ? -0.920 -10.988 -8.619 1.00 96.81 111 LYS A N 1
ATOM 795 C CA . LYS A 1 111 ? -1.161 -12.432 -8.695 1.00 96.81 111 LYS A CA 1
ATOM 796 C C . LYS A 1 111 ? -1.968 -12.777 -9.954 1.00 96.81 111 LYS A C 1
ATOM 798 O O . LYS A 1 111 ? -3.153 -12.477 -10.049 1.00 96.81 111 LYS A O 1
ATOM 803 N N . GLY A 1 112 ? -1.328 -13.470 -10.896 1.00 94.81 112 GLY A N 1
ATOM 804 C CA . GLY A 1 112 ? -1.921 -13.852 -12.183 1.00 94.81 112 GLY A CA 1
ATOM 805 C C . GLY A 1 112 ? -1.549 -12.937 -13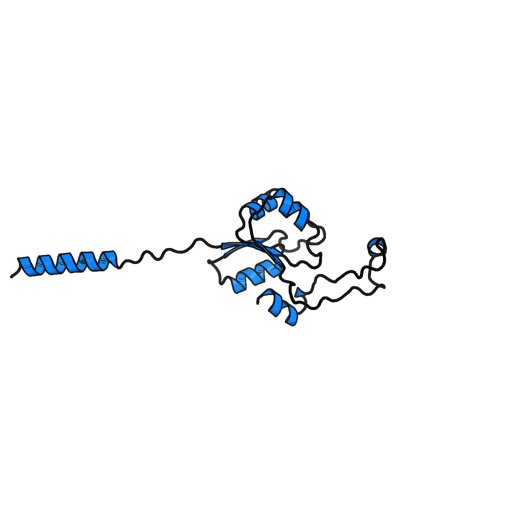.353 1.00 94.81 112 GLY A C 1
ATOM 806 O O . GLY A 1 112 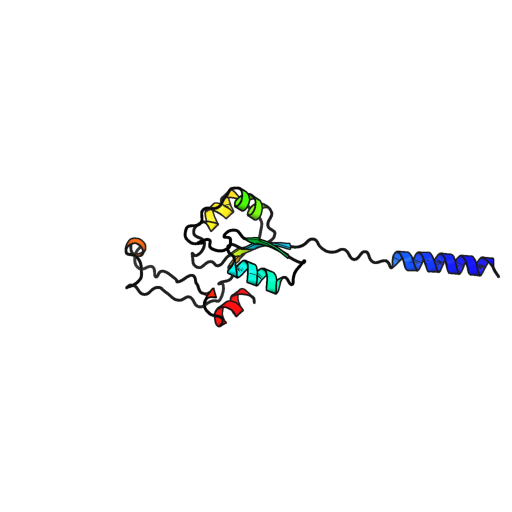? -1.935 -13.230 -14.482 1.00 94.81 112 GLY A O 1
ATOM 807 N N . VAL A 1 113 ? -0.781 -11.871 -13.112 1.00 96.00 113 VAL A N 1
ATOM 808 C CA . VAL A 1 113 ? -0.103 -11.109 -14.167 1.00 96.00 113 VAL A CA 1
ATOM 809 C C . VAL A 1 113 ? 1.026 -11.958 -14.753 1.00 96.00 113 VAL A C 1
ATOM 811 O O . VAL A 1 113 ? 1.725 -12.649 -14.015 1.00 96.00 113 VAL A O 1
ATOM 814 N N . MET A 1 114 ? 1.219 -11.884 -16.072 1.00 93.94 114 MET A N 1
ATOM 815 C CA . MET A 1 114 ? 2.427 -12.386 -16.731 1.00 93.94 114 MET A CA 1
ATOM 816 C C . MET A 1 114 ? 3.502 -11.291 -16.672 1.00 93.94 114 MET A C 1
ATOM 818 O O . MET A 1 114 ? 3.321 -10.262 -17.330 1.00 93.94 114 MET A O 1
ATOM 822 N N . PRO A 1 115 ? 4.568 -11.450 -15.867 1.00 89.38 115 PRO A N 1
ATOM 823 C CA . PRO A 1 115 ? 5.557 -10.398 -15.698 1.00 89.38 115 PRO A CA 1
ATOM 824 C C . PRO A 1 115 ? 6.439 -10.240 -16.937 1.00 89.38 115 PRO A C 1
ATOM 826 O O . PRO A 1 115 ? 6.587 -11.168 -17.735 1.00 89.38 115 PRO A O 1
ATOM 829 N N . ILE A 1 116 ? 7.022 -9.053 -17.077 1.00 90.62 116 ILE A N 1
ATOM 830 C CA . ILE A 1 116 ? 8.064 -8.775 -18.062 1.00 90.62 116 ILE A CA 1
ATOM 831 C C . ILE A 1 116 ? 9.384 -8.754 -17.312 1.00 90.62 116 ILE A C 1
ATOM 833 O O . ILE A 1 116 ? 9.481 -8.189 -16.228 1.00 90.62 116 ILE A O 1
ATOM 837 N N . ASP A 1 117 ? 10.391 -9.367 -17.900 1.00 87.44 117 ASP A N 1
ATOM 838 C CA . ASP A 1 117 ? 11.736 -9.378 -17.364 1.00 87.44 117 ASP A CA 1
ATOM 839 C C . ASP A 1 117 ? 12.556 -8.235 -17.969 1.00 87.44 117 ASP A C 1
ATOM 841 O O . ASP A 1 117 ? 12.464 -7.954 -19.170 1.00 87.44 117 ASP A O 1
ATOM 845 N N . PHE A 1 118 ? 13.383 -7.585 -17.150 1.00 76.31 118 PHE A N 1
ATOM 846 C CA . PHE A 1 118 ? 14.368 -6.639 -17.650 1.00 76.31 118 PHE A CA 1
ATOM 847 C C . PHE A 1 118 ? 15.320 -7.364 -18.594 1.00 76.31 118 PHE A C 1
ATOM 849 O O . PHE A 1 118 ? 15.821 -8.456 -18.306 1.00 76.31 118 PHE A O 1
ATOM 856 N N . LYS A 1 119 ? 15.602 -6.737 -19.737 1.00 73.62 119 LYS A N 1
ATOM 857 C CA . LYS A 1 119 ? 16.660 -7.250 -20.599 1.00 73.62 119 LYS A CA 1
ATOM 858 C C . LYS A 1 119 ? 18.003 -7.107 -19.875 1.00 73.62 119 LYS A C 1
ATOM 860 O O . LYS A 1 119 ? 18.215 -6.084 -19.226 1.00 73.62 119 LYS A O 1
ATOM 865 N N . PRO A 1 120 ? 18.942 -8.049 -20.062 1.00 66.75 120 PRO A N 1
ATOM 866 C CA . PRO A 1 120 ? 20.255 -7.993 -19.416 1.00 66.75 120 PRO A CA 1
ATOM 867 C C . PRO A 1 120 ? 21.026 -6.690 -19.683 1.00 66.75 120 PRO A C 1
ATOM 869 O O . PRO A 1 120 ? 21.815 -6.265 -18.855 1.00 66.75 120 PRO A O 1
ATOM 872 N N . GLU A 1 121 ? 20.776 -6.049 -20.828 1.00 68.75 121 GLU A N 1
ATOM 873 C CA . GLU A 1 121 ? 21.384 -4.776 -21.249 1.00 68.75 121 GLU A CA 1
ATOM 874 C C . GLU A 1 121 ? 20.875 -3.536 -20.486 1.00 68.75 121 GLU A C 1
ATOM 876 O O . GLU A 1 121 ? 21.506 -2.486 -20.554 1.00 68.75 121 GLU A O 1
ATOM 881 N N . PHE A 1 122 ? 19.754 -3.655 -19.765 1.00 64.38 122 PHE A N 1
ATOM 882 C CA . PHE A 1 122 ? 19.139 -2.588 -18.961 1.00 64.38 122 PHE A CA 1
ATOM 883 C C . PHE A 1 122 ? 19.068 -2.931 -17.468 1.00 64.38 122 PHE A C 1
ATOM 885 O O . PHE A 1 122 ? 18.464 -2.187 -16.700 1.00 64.38 122 PHE A O 1
ATOM 892 N N . ALA A 1 123 ? 19.638 -4.065 -17.058 1.00 59.81 123 ALA A N 1
ATOM 893 C CA . ALA A 1 123 ? 19.786 -4.399 -15.652 1.00 59.81 123 ALA A CA 1
ATOM 894 C C . ALA A 1 123 ? 21.019 -3.663 -15.108 1.00 59.81 123 ALA A C 1
ATOM 896 O O . ALA A 1 123 ? 22.104 -3.784 -15.681 1.00 59.81 123 ALA A O 1
ATOM 897 N N . ASP A 1 124 ? 20.858 -2.895 -14.027 1.00 57.12 124 ASP A N 1
ATOM 898 C CA . ASP A 1 124 ? 21.984 -2.239 -13.357 1.00 57.12 124 ASP A CA 1
ATOM 899 C C . ASP A 1 124 ? 23.063 -3.267 -12.986 1.00 57.12 124 ASP A C 1
ATOM 901 O O . ASP A 1 124 ? 22.759 -4.4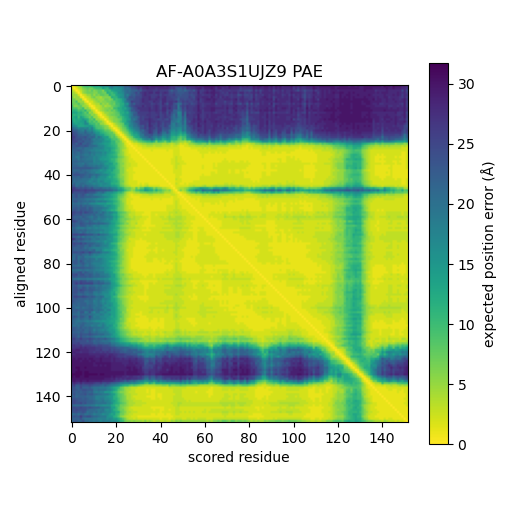08 -12.632 1.00 57.12 124 ASP A O 1
ATOM 905 N N . ALA A 1 125 ? 24.339 -2.874 -13.058 1.00 52.88 125 ALA A N 1
ATOM 906 C CA . ALA A 1 125 ? 25.467 -3.767 -12.776 1.00 52.88 125 ALA A CA 1
ATOM 907 C C . ALA A 1 125 ? 25.396 -4.388 -11.364 1.00 52.88 125 ALA A C 1
ATOM 909 O O . ALA A 1 125 ? 25.826 -5.524 -11.170 1.00 52.88 125 ALA A O 1
ATOM 910 N N . ASP A 1 126 ? 24.775 -3.690 -10.410 1.00 52.94 126 ASP A N 1
ATOM 911 C CA . ASP A 1 126 ? 24.534 -4.167 -9.044 1.00 52.94 126 ASP A CA 1
ATOM 912 C C . ASP A 1 126 ? 23.397 -5.204 -8.950 1.00 52.94 126 ASP A C 1
ATOM 914 O O . ASP A 1 126 ? 23.330 -5.978 -7.997 1.00 52.94 126 ASP A O 1
ATOM 918 N N . ALA A 1 127 ? 22.525 -5.297 -9.962 1.00 49.78 127 ALA A N 1
ATOM 919 C CA . ALA A 1 127 ? 21.523 -6.359 -10.070 1.00 49.78 127 ALA A CA 1
ATOM 920 C C . ALA A 1 127 ? 22.126 -7.699 -10.540 1.00 49.78 127 ALA A C 1
ATOM 922 O O . ALA A 1 127 ? 21.468 -8.739 -10.469 1.00 49.78 127 ALA A O 1
ATOM 923 N N . ALA A 1 128 ? 23.381 -7.684 -11.009 1.00 45.16 128 ALA A N 1
ATOM 924 C CA . ALA A 1 128 ? 24.117 -8.861 -11.462 1.00 45.16 128 ALA A CA 1
ATOM 925 C C . ALA A 1 128 ? 24.947 -9.540 -10.353 1.00 45.16 128 ALA A C 1
ATOM 927 O O . ALA A 1 128 ? 25.437 -10.655 -10.572 1.00 45.16 128 ALA A O 1
ATOM 928 N N . GLU A 1 129 ? 25.070 -8.950 -9.153 1.00 40.53 129 GLU A N 1
ATOM 929 C CA . GLU A 1 129 ? 25.693 -9.599 -7.985 1.00 40.53 129 GLU A CA 1
ATOM 930 C C . GLU A 1 129 ? 24.748 -10.638 -7.356 1.00 40.53 129 GLU A C 1
ATOM 932 O O . GLU A 1 129 ? 24.247 -10.527 -6.239 1.00 40.53 129 GLU A O 1
ATOM 937 N N . GLY A 1 130 ? 24.464 -11.689 -8.120 1.00 43.00 130 GLY A N 1
ATOM 938 C CA . GLY A 1 130 ? 23.557 -12.746 -7.702 1.00 43.00 130 GLY A CA 1
ATOM 939 C C . GLY A 1 130 ? 23.178 -13.675 -8.840 1.00 43.00 130 GLY A C 1
ATOM 940 O O . GLY A 1 130 ? 22.000 -13.795 -9.149 1.00 43.00 130 GLY A O 1
ATOM 941 N N . ALA A 1 131 ? 24.173 -14.314 -9.462 1.00 37.75 131 ALA A N 1
ATOM 942 C CA . ALA A 1 131 ? 24.044 -15.524 -10.281 1.00 37.75 131 ALA A CA 1
ATOM 943 C C . ALA A 1 131 ? 22.696 -15.688 -11.026 1.00 37.75 131 ALA A C 1
ATOM 945 O O . ALA A 1 131 ? 21.799 -16.390 -10.561 1.00 37.75 131 ALA A O 1
ATOM 946 N N . GLY A 1 132 ? 22.563 -15.079 -12.209 1.00 48.34 132 GLY A N 1
ATOM 947 C CA . GLY A 1 132 ? 21.553 -15.478 -13.199 1.00 48.34 132 GLY A CA 1
ATOM 948 C C . GLY A 1 132 ? 20.085 -15.233 -12.830 1.00 48.34 132 GLY A C 1
ATOM 949 O O . GLY A 1 132 ? 19.212 -15.862 -13.426 1.00 48.34 132 GLY A O 1
ATOM 950 N N . LYS A 1 133 ? 19.789 -14.351 -11.869 1.00 53.75 133 LYS A N 1
ATOM 951 C CA . LYS A 1 133 ? 18.410 -13.945 -11.579 1.00 53.75 133 LYS A CA 1
ATOM 952 C C . LYS A 1 133 ? 17.970 -12.857 -12.543 1.00 53.75 133 LYS A C 1
ATOM 954 O O . LYS A 1 133 ? 18.514 -11.758 -12.544 1.00 53.75 133 LYS A O 1
ATOM 959 N N . THR A 1 134 ? 16.962 -13.164 -13.346 1.00 64.19 134 THR A N 1
ATOM 960 C CA . THR A 1 134 ? 16.265 -12.148 -14.119 1.00 64.19 134 THR A CA 1
ATOM 961 C C . THR A 1 134 ? 15.559 -11.189 -13.165 1.00 64.19 134 THR A C 1
ATOM 963 O O . THR A 1 134 ? 14.849 -11.631 -12.258 1.00 64.19 134 THR A O 1
ATOM 966 N N . VAL A 1 135 ? 15.777 -9.885 -13.333 1.00 76.31 135 VAL A N 1
ATOM 967 C CA . VAL A 1 135 ? 15.017 -8.871 -12.598 1.00 76.31 135 VAL A CA 1
ATOM 968 C C . VAL A 1 135 ? 13.672 -8.726 -13.293 1.00 76.31 135 VAL A C 1
ATOM 970 O O . VAL A 1 135 ? 13.619 -8.516 -14.502 1.00 76.31 135 VAL A O 1
ATOM 973 N N . THR A 1 136 ? 12.588 -8.846 -12.540 1.00 88.81 136 THR A N 1
ATOM 974 C CA . THR A 1 136 ? 11.234 -8.662 -13.060 1.00 88.81 136 THR A CA 1
ATOM 975 C C . THR A 1 136 ? 10.829 -7.195 -12.968 1.00 88.81 136 THR A C 1
ATOM 977 O O . THR A 1 136 ? 11.030 -6.565 -11.934 1.00 88.81 136 THR A O 1
ATOM 980 N N . ASP A 1 137 ? 10.229 -6.660 -14.030 1.00 92.50 137 ASP A N 1
ATOM 981 C CA . ASP A 1 137 ? 9.627 -5.330 -14.058 1.00 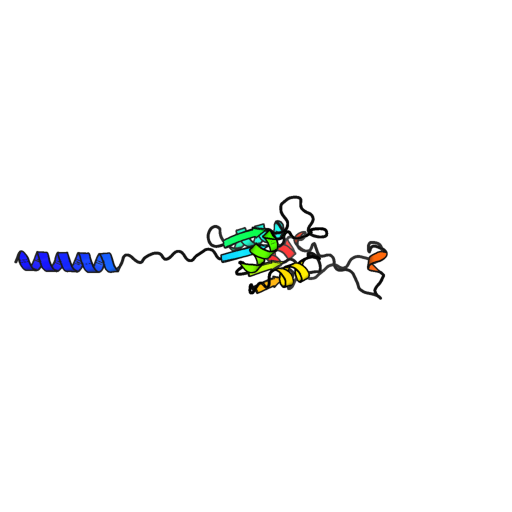92.50 137 ASP A CA 1
ATOM 982 C C . ASP A 1 137 ? 8.332 -5.313 -13.214 1.00 92.50 137 ASP A C 1
ATOM 984 O O . ASP A 1 137 ? 7.359 -6.003 -13.550 1.00 92.50 137 ASP A O 1
ATOM 988 N N . PRO A 1 138 ? 8.282 -4.535 -12.114 1.00 95.81 138 PRO A N 1
ATOM 989 C CA . PRO A 1 138 ? 7.118 -4.492 -11.239 1.00 95.81 138 PRO A CA 1
ATOM 990 C C . PRO A 1 138 ? 5.965 -3.622 -11.756 1.00 95.81 138 PRO A C 1
ATOM 992 O O . PRO A 1 138 ? 4.879 -3.648 -11.168 1.00 95.81 138 PRO A O 1
ATOM 995 N N . HIS A 1 139 ? 6.153 -2.848 -12.829 1.00 97.38 139 HIS A N 1
ATOM 996 C CA . HIS A 1 139 ? 5.227 -1.799 -13.271 1.00 97.38 139 HIS A CA 1
ATOM 997 C C . HIS A 1 139 ? 4.070 -2.334 -14.127 1.00 97.38 139 HIS A C 1
ATOM 999 O O . HIS A 1 139 ? 3.594 -1.681 -15.059 1.00 97.38 139 HIS A O 1
ATOM 1005 N N . ALA A 1 140 ? 3.570 -3.527 -13.800 1.00 97.31 140 ALA A N 1
ATOM 1006 C CA . ALA A 1 140 ? 2.528 -4.206 -14.563 1.00 97.31 140 ALA A CA 1
ATOM 1007 C C . ALA A 1 140 ? 1.234 -3.386 -14.706 1.00 97.31 140 ALA A C 1
ATOM 1009 O O . ALA A 1 140 ? 0.520 -3.557 -15.697 1.00 97.31 140 ALA A O 1
ATOM 1010 N N . PHE A 1 141 ? 0.955 -2.480 -13.765 1.00 97.25 141 PHE A N 1
ATOM 1011 C CA . PHE A 1 141 ? -0.180 -1.554 -13.792 1.00 97.25 141 PHE A CA 1
ATOM 1012 C C . PHE A 1 141 ? -0.170 -0.577 -14.983 1.00 97.25 141 PHE A C 1
ATOM 1014 O O . PHE A 1 141 ? -1.221 -0.038 -15.319 1.00 97.25 141 PHE A O 1
ATOM 1021 N N . GLN A 1 142 ? 0.970 -0.385 -15.661 1.00 97.44 142 GLN A N 1
ATOM 1022 C CA . GLN A 1 142 ? 1.062 0.447 -16.871 1.00 97.44 142 GLN A CA 1
ATOM 1023 C C . GLN A 1 142 ? 0.333 -0.165 -18.081 1.00 97.44 142 GLN A C 1
ATOM 1025 O O . GLN A 1 142 ? 0.076 0.514 -19.075 1.00 97.44 142 GLN A O 1
ATOM 1030 N N . SER A 1 143 ? -0.036 -1.447 -18.011 1.00 97.31 143 SER A N 1
ATOM 1031 C CA . SER A 1 143 ? -0.881 -2.101 -19.009 1.00 97.31 143 SER A CA 1
ATOM 1032 C C . SER A 1 143 ? -2.334 -2.146 -18.542 1.00 97.31 143 SER A C 1
ATOM 1034 O O . SER A 1 143 ? -2.662 -2.787 -17.543 1.00 97.31 143 SER A O 1
ATOM 1036 N N . ILE A 1 144 ? -3.245 -1.561 -19.325 1.00 96.25 144 ILE A N 1
ATOM 1037 C CA . ILE A 1 144 ? -4.696 -1.610 -19.056 1.00 96.25 144 ILE A CA 1
ATOM 1038 C C . ILE A 1 144 ? -5.205 -3.061 -18.994 1.00 96.25 144 ILE A C 1
ATOM 1040 O O . ILE A 1 144 ? -6.099 -3.382 -18.209 1.00 96.25 144 ILE A O 1
ATOM 1044 N N . ALA A 1 145 ? -4.627 -3.967 -19.789 1.00 96.56 145 ALA A N 1
ATOM 1045 C CA . ALA A 1 145 ? -4.989 -5.382 -19.744 1.00 96.56 145 ALA A CA 1
ATOM 1046 C C . ALA A 1 145 ? -4.653 -6.011 -18.381 1.00 96.56 145 ALA A C 1
ATOM 1048 O O . ALA A 1 145 ? -5.465 -6.768 -17.847 1.00 96.56 145 ALA A O 1
ATOM 1049 N N . ASN A 1 146 ? -3.511 -5.641 -17.794 1.00 97.88 146 ASN A N 1
ATOM 1050 C CA . ASN A 1 146 ? -3.128 -6.074 -16.453 1.00 97.88 146 ASN A CA 1
ATOM 1051 C C . ASN A 1 146 ? -3.958 -5.379 -15.375 1.00 97.88 146 ASN A C 1
ATOM 1053 O O . ASN A 1 146 ? -4.324 -6.039 -14.412 1.00 97.88 146 ASN A O 1
ATOM 1057 N N . ALA A 1 147 ? -4.337 -4.106 -15.537 1.00 97.31 147 ALA A N 1
ATOM 1058 C CA . ALA A 1 147 ? -5.199 -3.410 -14.574 1.00 97.31 147 ALA A CA 1
ATOM 1059 C C . ALA A 1 147 ? -6.510 -4.175 -14.295 1.00 97.31 147 ALA A C 1
ATOM 1061 O O . ALA A 1 147 ? -6.991 -4.185 -13.167 1.00 97.31 147 ALA A O 1
ATOM 1062 N N . ARG A 1 148 ? -7.044 -4.917 -15.281 1.00 96.50 148 ARG A N 1
ATOM 1063 C CA . ARG A 1 148 ? -8.197 -5.818 -15.083 1.00 96.50 148 ARG A CA 1
ATOM 1064 C C . ARG A 1 148 ? -7.924 -6.970 -14.114 1.00 96.50 148 ARG A C 1
ATOM 1066 O O . ARG A 1 148 ? -8.865 -7.457 -13.505 1.00 96.50 148 ARG A O 1
ATOM 1073 N N . ILE A 1 149 ? -6.678 -7.429 -14.010 1.00 97.69 149 ILE A N 1
ATOM 1074 C CA . ILE A 1 149 ? -6.243 -8.466 -13.064 1.00 97.69 149 ILE A CA 1
ATOM 1075 C C . ILE A 1 149 ? -6.152 -7.874 -11.654 1.00 97.69 149 ILE A C 1
ATOM 1077 O O . ILE A 1 149 ? -6.612 -8.511 -10.716 1.00 97.69 149 ILE A O 1
ATOM 1081 N N . TYR A 1 150 ? -5.655 -6.639 -11.518 1.00 98.19 150 TYR A N 1
ATOM 1082 C CA . TYR A 1 150 ? -5.553 -5.947 -10.225 1.00 98.19 150 TYR A CA 1
ATOM 1083 C C . TYR A 1 150 ? -6.914 -5.739 -9.541 1.00 98.19 150 TYR A C 1
ATOM 1085 O O . TYR A 1 150 ? -6.973 -5.700 -8.315 1.00 98.19 150 TYR A O 1
ATOM 1093 N N . VAL A 1 151 ? -7.994 -5.576 -10.315 1.00 96.94 151 VAL A N 1
ATOM 1094 C CA . VAL A 1 151 ? -9.349 -5.267 -9.805 1.00 96.94 151 VAL A CA 1
ATOM 1095 C C . VAL A 1 151 ? -10.313 -6.461 -9.794 1.00 96.94 151 VAL A C 1
ATOM 1097 O O . VAL A 1 151 ? -11.501 -6.268 -9.536 1.00 96.94 151 VAL A O 1
ATOM 1100 N N . LYS A 1 152 ? -9.845 -7.664 -10.140 1.00 92.69 152 LYS A N 1
ATOM 1101 C CA . LYS A 1 152 ? -10.679 -8.871 -10.263 1.00 92.69 152 LYS A CA 1
ATOM 1102 C C . LYS A 1 152 ? -10.897 -9.566 -8.923 1.00 92.69 152 LYS A C 1
ATOM 1104 O O . LYS A 1 152 ? -12.042 -10.024 -8.716 1.00 92.69 152 LYS A O 1
#

Nearest PDB structures (foldseek):
  6xpn-assembly2_A  TM=9.615E-01  e=9.155E-14  Paracoccus denitrificans PD1222
  5w57-assembly1_A  TM=8.642E-01  e=1.783E-14  Paracoccus denitrificans PD1222
  5kzj-assembly2_B  TM=9.542E-01  e=3.619E-13  Paracoccus denitrificans PD1222
  8svc-assembly1_A  TM=9.508E-01  e=8.475E-13  Klebsiella pneumoniae
  4udo-assembly1_A  TM=9.063E-01  e=9.958E-10  Candidatus Liberibacter asiaticus

Mean predicted aligned error: 10.2 Å